Protein AF-A0A821LF78-F1 (afdb_monomer_lite)

Foldseek 3Di:
DDDDDPPDDPVPPDDVCPVPPDPVVVVVVVVVVVVVVVVVVVCVVVPVPPQDDDPPPPPPDDDPPDPVVVVVVVVSVVVNVVSVVVVVVVLVPDDQPDPPPVSVVVSVVVSVVVPD

pLDDT: mean 71.57, std 14.84, range [43.16, 89.56]

Sequence (116 aa):
MVPTPVFFSLDGLISPSIEETSQRDELHLSLNRFLLHIKSTLRQIQGEFNLIISNKNFLINGDETDEEYIENLEYLFYNWERILHEEMNNELNKRVIDSSPLAELEFWHERSIRIT

Radius of gyration: 28.21 Å; chains: 1; bounding box: 63×50×82 Å

Structure (mmCIF, N/CA/C/O backbone):
data_AF-A0A821LF78-F1
#
_entry.id   AF-A0A821LF78-F1
#
loop_
_atom_site.group_PDB
_atom_site.id
_atom_site.type_symbol
_atom_site.label_atom_id
_atom_site.label_alt_id
_atom_site.label_comp_id
_atom_site.label_asym_id
_atom_site.label_entity_id
_atom_site.label_seq_id
_atom_site.pdbx_PDB_ins_code
_atom_site.Cartn_x
_atom_site.Cartn_y
_atom_site.Cartn_z
_atom_site.occupancy
_atom_site.B_iso_or_equiv
_atom_site.auth_seq_id
_atom_site.auth_comp_id
_atom_site.auth_asym_id
_atom_site.auth_atom_id
_atom_site.pdbx_PDB_model_num
ATOM 1 N N . MET A 1 1 ? 41.153 -40.238 -49.518 1.00 43.75 1 MET A N 1
ATOM 2 C CA . MET A 1 1 ? 40.767 -38.822 -49.349 1.00 43.75 1 MET A CA 1
ATOM 3 C C . MET A 1 1 ? 40.072 -38.706 -48.005 1.00 43.75 1 MET A C 1
ATOM 5 O O . MET A 1 1 ? 39.049 -39.348 -47.822 1.00 43.75 1 MET A O 1
ATOM 9 N N . VAL A 1 2 ? 40.686 -38.014 -47.048 1.00 43.84 2 VAL A N 1
ATOM 10 C CA . VAL A 1 2 ? 40.142 -37.796 -45.695 1.00 43.84 2 VAL A CA 1
ATOM 11 C C . VAL A 1 2 ? 39.503 -36.403 -45.689 1.00 43.84 2 VAL A C 1
ATOM 13 O O . VAL A 1 2 ? 40.131 -35.495 -46.236 1.00 43.84 2 V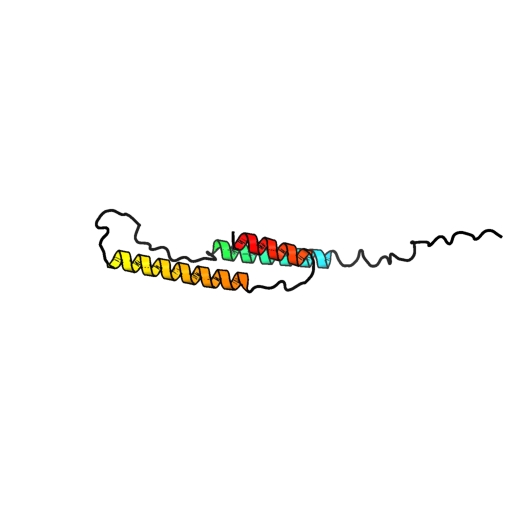AL A O 1
ATOM 16 N N . PRO A 1 3 ? 38.290 -36.197 -45.144 1.00 43.16 3 PRO A N 1
ATOM 17 C CA . PRO A 1 3 ? 37.707 -34.866 -45.093 1.00 43.16 3 PRO A CA 1
ATOM 18 C C . PRO A 1 3 ? 38.420 -34.047 -44.012 1.00 43.16 3 PRO A C 1
ATOM 20 O O . PRO A 1 3 ? 38.555 -34.479 -42.868 1.00 43.16 3 PRO A O 1
ATOM 23 N N . THR A 1 4 ? 38.907 -32.871 -44.391 1.00 44.19 4 THR A N 1
ATOM 24 C CA . THR A 1 4 ? 39.444 -31.859 -43.480 1.00 44.19 4 THR A CA 1
ATOM 25 C C . THR A 1 4 ? 38.326 -31.343 -42.568 1.00 44.19 4 THR A C 1
ATOM 27 O O . THR A 1 4 ? 37.224 -31.085 -43.058 1.00 44.19 4 THR A O 1
ATOM 30 N N . PRO A 1 5 ? 38.566 -31.161 -41.258 1.00 47.44 5 PRO A N 1
ATOM 31 C CA . PRO A 1 5 ? 37.566 -30.580 -40.379 1.00 47.44 5 PRO A CA 1
ATOM 32 C C . PRO A 1 5 ? 37.434 -29.086 -40.691 1.00 47.44 5 PRO A C 1
ATOM 34 O O . PRO A 1 5 ? 38.422 -28.352 -40.734 1.00 47.44 5 PRO A O 1
ATOM 37 N N . VAL A 1 6 ? 36.201 -28.640 -40.920 1.00 55.38 6 VAL A N 1
ATOM 38 C CA . VAL A 1 6 ? 35.866 -27.219 -41.027 1.00 55.38 6 VAL A CA 1
ATOM 39 C C . VAL A 1 6 ? 35.946 -26.632 -39.620 1.00 55.38 6 VAL A C 1
ATOM 41 O O . VAL A 1 6 ? 35.056 -26.845 -38.800 1.00 55.38 6 VAL A O 1
ATOM 44 N N . PHE A 1 7 ? 37.034 -25.926 -39.319 1.00 47.47 7 PHE A N 1
ATOM 45 C CA . PHE A 1 7 ? 37.101 -25.077 -38.135 1.00 47.47 7 PHE A CA 1
ATOM 46 C C . PHE A 1 7 ? 36.235 -23.842 -38.391 1.00 47.47 7 PHE A C 1
ATOM 48 O O . PHE A 1 7 ? 36.597 -22.970 -39.179 1.00 47.47 7 PHE A O 1
ATOM 55 N N . PHE A 1 8 ? 35.074 -23.775 -37.741 1.00 47.28 8 PHE A N 1
ATOM 56 C CA . PHE A 1 8 ? 34.323 -22.531 -37.618 1.00 47.28 8 PHE A CA 1
ATOM 57 C C . PHE A 1 8 ? 35.136 -21.579 -36.731 1.00 47.28 8 PHE A C 1
ATOM 59 O O . PHE A 1 8 ? 35.213 -21.769 -35.520 1.00 47.28 8 PHE A O 1
ATOM 66 N N . SER A 1 9 ? 35.784 -20.586 -37.342 1.00 46.12 9 SER A N 1
ATOM 67 C CA . SER A 1 9 ? 36.376 -19.462 -36.613 1.00 46.12 9 SER A CA 1
ATOM 68 C C . SER A 1 9 ? 35.233 -18.630 -36.024 1.00 46.12 9 SER A C 1
ATOM 70 O O . SER A 1 9 ? 34.371 -18.135 -36.753 1.00 46.12 9 SER A O 1
ATOM 72 N N . LEU A 1 10 ? 35.198 -18.534 -34.691 1.00 48.78 10 LEU A N 1
ATOM 73 C CA . LEU A 1 10 ? 34.236 -17.719 -33.938 1.00 48.78 10 LEU A CA 1
ATOM 74 C C . LEU A 1 10 ? 34.605 -16.224 -33.934 1.00 48.78 10 LEU A C 1
ATOM 76 O O . LEU A 1 10 ? 33.890 -15.417 -33.344 1.00 48.78 10 LEU A O 1
ATOM 80 N N . ASP A 1 11 ? 35.683 -15.841 -34.618 1.00 48.09 11 ASP A N 1
ATOM 81 C CA . ASP A 1 11 ? 36.288 -14.508 -34.523 1.00 48.09 11 ASP A CA 1
ATOM 82 C C . ASP A 1 11 ? 35.503 -13.421 -35.288 1.00 48.09 11 ASP A C 1
ATOM 84 O O . ASP A 1 11 ? 35.905 -12.262 -35.320 1.00 48.09 11 ASP A O 1
ATOM 88 N N . GLY A 1 12 ? 34.367 -13.779 -35.899 1.00 46.47 12 GLY A N 1
ATOM 89 C CA . GLY A 1 12 ? 33.509 -12.877 -36.676 1.00 46.47 12 GLY A CA 1
ATOM 90 C C . GLY A 1 12 ? 32.162 -12.509 -36.042 1.00 46.47 12 GLY A C 1
ATOM 91 O O . GLY A 1 12 ? 31.392 -11.797 -36.682 1.00 46.47 12 GLY A O 1
ATOM 92 N N . LEU A 1 13 ? 31.834 -12.988 -34.832 1.00 43.78 13 LEU A N 1
ATOM 93 C CA . LEU A 1 13 ? 30.508 -12.773 -34.217 1.00 43.78 13 LEU A CA 1
ATOM 94 C C . LEU A 1 13 ? 30.464 -11.739 -33.086 1.00 43.78 13 LEU A C 1
ATOM 96 O O . LEU A 1 13 ? 29.388 -11.477 -32.554 1.00 43.78 13 LEU A O 1
ATOM 100 N N . ILE A 1 14 ? 31.584 -11.099 -32.753 1.00 47.81 14 ILE A N 1
ATOM 101 C CA . ILE A 1 14 ? 31.598 -9.998 -31.786 1.00 47.81 14 ILE A CA 1
ATOM 102 C C . ILE A 1 14 ? 32.003 -8.729 -32.528 1.00 47.81 14 ILE A C 1
ATOM 104 O O . ILE A 1 14 ? 33.175 -8.388 -32.660 1.00 47.81 14 ILE A O 1
ATOM 108 N N . SER A 1 15 ? 30.992 -8.040 -33.059 1.00 44.72 15 SER A N 1
ATOM 109 C CA . SER A 1 15 ? 31.120 -6.626 -33.403 1.00 44.72 15 SER A CA 1
ATOM 110 C C . SER A 1 15 ? 31.544 -5.865 -32.137 1.00 44.72 15 SER A C 1
ATOM 112 O O . SER A 1 15 ? 30.915 -6.067 -31.096 1.00 44.72 15 SER A O 1
ATOM 114 N N . PRO A 1 16 ? 32.540 -4.963 -32.189 1.00 43.78 16 PRO A N 1
ATOM 115 C CA . PRO A 1 16 ? 32.989 -4.186 -31.029 1.00 43.78 16 PRO A CA 1
ATOM 116 C C . PRO A 1 16 ? 31.976 -3.104 -30.594 1.00 43.78 16 PRO A C 1
ATOM 118 O O . PRO A 1 16 ? 32.337 -2.149 -29.922 1.00 43.78 16 PRO A O 1
ATOM 121 N N . SER A 1 17 ? 30.702 -3.224 -30.977 1.00 45.16 17 SER A N 1
ATOM 122 C CA . SER A 1 17 ? 29.658 -2.225 -30.725 1.00 45.16 17 SER A CA 1
ATOM 123 C C . SER A 1 17 ? 28.847 -2.457 -29.441 1.00 45.16 17 SER A C 1
ATOM 125 O O . SER A 1 17 ? 27.950 -1.672 -29.153 1.00 45.16 17 SER A O 1
ATOM 127 N N . ILE A 1 18 ? 29.148 -3.500 -28.654 1.00 51.41 18 ILE A N 1
ATOM 128 C CA . ILE A 1 18 ? 28.380 -3.840 -27.438 1.00 51.41 18 ILE A CA 1
ATOM 129 C C . ILE A 1 18 ? 28.882 -3.083 -26.190 1.00 51.41 18 ILE A C 1
ATOM 131 O O . ILE A 1 18 ? 28.108 -2.852 -25.267 1.00 51.41 18 ILE A O 1
ATOM 135 N N . GLU A 1 19 ? 30.136 -2.623 -26.147 1.00 48.12 19 GLU A N 1
ATOM 136 C CA . GLU A 1 19 ? 30.662 -1.908 -24.964 1.00 48.12 19 GLU A CA 1
ATOM 137 C C . GLU A 1 19 ? 30.206 -0.437 -24.878 1.00 48.12 19 GLU A C 1
ATOM 139 O O . GLU A 1 19 ? 30.295 0.185 -23.821 1.00 48.12 19 GLU A O 1
ATOM 144 N N . GLU A 1 20 ? 29.656 0.108 -25.966 1.00 49.34 20 GLU A N 1
ATOM 145 C CA . GLU A 1 20 ? 29.182 1.493 -26.074 1.00 49.34 20 GLU A CA 1
ATOM 146 C C . GLU A 1 20 ? 27.650 1.627 -26.093 1.00 49.34 20 GLU A C 1
ATOM 148 O O . GLU A 1 20 ? 27.128 2.712 -26.366 1.00 49.34 20 GLU A O 1
ATOM 153 N N . THR A 1 21 ? 26.894 0.591 -25.698 1.00 54.59 21 THR A N 1
ATOM 154 C CA . THR A 1 21 ? 25.575 0.807 -25.062 1.00 54.59 21 THR A CA 1
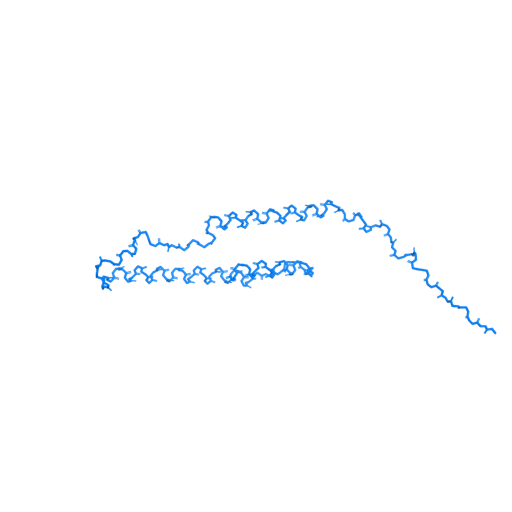ATOM 155 C C . THR A 1 21 ? 25.803 1.383 -23.666 1.00 54.59 21 THR A C 1
ATOM 157 O O . THR A 1 21 ? 25.755 0.732 -22.630 1.00 54.59 21 THR A O 1
ATOM 160 N N . SER A 1 22 ? 26.212 2.640 -23.785 1.00 66.00 22 SER A N 1
ATOM 161 C CA . SER A 1 22 ? 26.558 3.730 -22.913 1.00 66.00 22 SER A CA 1
ATOM 162 C C . SER A 1 22 ? 26.462 3.478 -21.415 1.00 66.00 22 SER A C 1
ATOM 164 O O . SER A 1 22 ? 25.381 3.401 -20.844 1.00 66.00 22 SER A O 1
ATOM 166 N N . GLN A 1 23 ? 27.599 3.608 -20.734 1.00 73.94 23 GLN A N 1
ATOM 167 C CA . GLN A 1 23 ? 27.656 3.964 -19.309 1.00 73.94 23 GLN A CA 1
ATOM 168 C C . GLN A 1 23 ? 26.711 5.132 -18.963 1.00 73.94 23 GLN A C 1
ATOM 170 O O . GLN A 1 23 ? 26.228 5.242 -17.840 1.00 73.94 23 GLN A O 1
ATOM 175 N N . ARG A 1 24 ? 26.407 6.001 -19.940 1.00 82.75 24 ARG A N 1
ATOM 176 C CA . ARG A 1 24 ? 25.372 7.033 -19.845 1.00 82.75 24 ARG A CA 1
ATOM 177 C C . ARG A 1 24 ? 23.970 6.458 -19.624 1.00 82.75 24 ARG A C 1
ATOM 179 O O . ARG A 1 24 ? 23.234 7.017 -18.819 1.00 82.75 24 ARG A O 1
ATOM 186 N N . ASP A 1 25 ? 23.591 5.398 -20.327 1.00 80.56 25 ASP A N 1
ATOM 187 C CA . ASP A 1 25 ? 22.272 4.771 -20.224 1.00 80.56 25 ASP A CA 1
ATOM 188 C C . ASP A 1 25 ? 22.142 4.041 -18.888 1.00 80.56 25 ASP A C 1
ATOM 190 O O . ASP A 1 25 ? 21.130 4.189 -18.206 1.00 80.56 25 ASP A O 1
ATOM 194 N N . GLU A 1 26 ? 23.200 3.357 -18.448 1.00 78.12 26 GLU A N 1
ATOM 195 C CA . GLU A 1 26 ? 23.262 2.740 -17.120 1.00 78.12 26 GLU A CA 1
ATOM 196 C C . GLU A 1 26 ? 23.193 3.788 -15.997 1.00 78.12 26 GLU A C 1
ATOM 198 O O . GLU A 1 26 ? 22.407 3.651 -15.054 1.00 78.12 26 GLU A O 1
ATOM 203 N N . LEU A 1 27 ? 23.944 4.887 -16.129 1.00 84.62 27 LEU A N 1
ATOM 204 C CA . LEU A 1 27 ? 23.884 6.022 -15.209 1.00 84.62 27 LEU A CA 1
ATOM 205 C C . LEU A 1 27 ? 22.487 6.654 -15.194 1.00 84.62 27 LEU A C 1
ATOM 207 O O . LEU A 1 27 ? 21.963 6.968 -14.126 1.00 84.62 27 LEU A O 1
ATOM 211 N N . HIS A 1 28 ? 21.859 6.816 -16.358 1.00 83.06 28 HIS A N 1
ATOM 212 C CA . HIS A 1 28 ? 20.506 7.350 -16.470 1.00 83.06 28 HIS A CA 1
ATOM 213 C C . HIS A 1 28 ? 19.482 6.424 -15.799 1.00 83.06 28 HIS A C 1
ATOM 215 O O . HIS A 1 28 ? 18.611 6.891 -15.064 1.00 83.06 28 HIS A O 1
ATOM 221 N N . LEU A 1 29 ? 19.609 5.107 -15.978 1.00 84.38 29 LEU A N 1
ATOM 222 C CA . LEU A 1 29 ? 18.759 4.117 -15.314 1.00 84.38 29 LEU A CA 1
ATOM 223 C C . LEU A 1 29 ? 18.957 4.133 -13.791 1.00 84.38 29 LEU A C 1
ATOM 225 O O . LEU A 1 29 ? 17.989 4.034 -13.039 1.00 84.38 29 LEU A O 1
ATOM 229 N N . SER A 1 30 ? 20.204 4.274 -13.338 1.00 83.38 30 SER A N 1
ATOM 230 C CA . SER A 1 30 ? 20.568 4.369 -11.921 1.00 83.38 30 SER A CA 1
ATOM 231 C C . SER A 1 30 ? 19.987 5.625 -11.266 1.00 83.38 30 SER A C 1
ATOM 233 O O . SER A 1 30 ? 19.345 5.543 -10.220 1.00 83.38 30 SER A O 1
ATOM 235 N N . LEU A 1 31 ? 20.110 6.785 -11.919 1.00 89.44 31 LEU A N 1
ATOM 236 C CA . LEU A 1 31 ? 19.531 8.039 -11.433 1.00 89.44 31 LEU A CA 1
ATOM 237 C C . LEU A 1 31 ? 18.000 7.993 -11.394 1.00 89.44 31 LEU A C 1
ATOM 239 O O . LEU A 1 31 ? 17.402 8.471 -10.431 1.00 89.44 31 LEU A O 1
ATOM 243 N N . ASN A 1 32 ? 17.360 7.385 -12.398 1.00 82.06 32 ASN A N 1
ATOM 244 C CA . ASN A 1 32 ? 15.910 7.200 -12.390 1.00 82.06 32 ASN A CA 1
ATOM 245 C C . ASN A 1 32 ? 15.457 6.297 -11.237 1.00 82.06 32 ASN A C 1
ATOM 247 O O . ASN A 1 32 ? 14.515 6.656 -10.530 1.00 82.06 32 ASN A O 1
ATOM 251 N N . ARG A 1 33 ? 16.159 5.184 -10.983 1.00 81.44 33 ARG A N 1
ATOM 252 C CA . ARG A 1 33 ? 15.900 4.319 -9.819 1.00 81.44 33 ARG A CA 1
ATOM 253 C C . ARG A 1 33 ? 16.094 5.061 -8.500 1.00 81.44 33 ARG A C 1
ATOM 255 O O . ARG A 1 33 ? 15.221 5.024 -7.639 1.00 81.44 33 ARG A O 1
ATOM 262 N N . PHE A 1 34 ? 17.174 5.825 -8.367 1.00 86.56 34 PHE A N 1
ATOM 263 C CA . PHE A 1 34 ? 17.422 6.639 -7.178 1.00 86.56 34 PHE A CA 1
ATOM 264 C C . PHE A 1 34 ? 16.304 7.664 -6.926 1.00 86.56 34 PHE A C 1
ATOM 266 O O . PHE A 1 34 ? 15.852 7.843 -5.795 1.00 86.56 34 PHE A O 1
ATOM 273 N N . LEU A 1 35 ? 15.800 8.301 -7.982 1.00 86.38 35 LEU A N 1
ATOM 274 C CA . LEU A 1 35 ? 14.704 9.261 -7.889 1.00 86.38 35 LEU A CA 1
ATOM 275 C C . LEU A 1 35 ? 13.378 8.583 -7.503 1.00 86.38 35 LEU A C 1
ATOM 277 O O . LEU A 1 35 ? 12.624 9.134 -6.696 1.00 86.38 35 LEU A O 1
ATOM 281 N N . LEU A 1 36 ? 13.102 7.387 -8.033 1.00 80.31 36 LEU A N 1
ATOM 282 C CA . LEU A 1 36 ? 11.959 6.565 -7.617 1.00 80.31 36 LEU A CA 1
ATOM 283 C C . LEU A 1 36 ? 12.057 6.179 -6.138 1.00 80.31 36 LEU A C 1
ATOM 285 O O . LEU A 1 36 ? 11.072 6.323 -5.413 1.00 80.31 36 LEU A O 1
ATOM 289 N N . HIS A 1 37 ? 13.246 5.795 -5.671 1.00 80.06 37 HIS A N 1
ATOM 290 C CA . HIS A 1 37 ? 13.488 5.496 -4.262 1.00 80.06 37 HIS A CA 1
ATOM 291 C C . HIS A 1 37 ? 13.227 6.715 -3.377 1.00 80.06 37 HIS A C 1
ATOM 293 O O . HIS A 1 37 ? 12.457 6.604 -2.432 1.00 80.06 37 HIS A O 1
ATOM 299 N N . ILE A 1 38 ? 13.761 7.897 -3.714 1.00 83.44 38 ILE A N 1
ATOM 300 C CA . ILE A 1 38 ? 13.495 9.129 -2.950 1.00 83.44 38 ILE A CA 1
ATOM 301 C C . ILE A 1 38 ? 11.995 9.427 -2.887 1.00 83.44 38 ILE A C 1
ATOM 303 O O . ILE A 1 38 ? 11.485 9.762 -1.821 1.00 83.44 38 ILE A O 1
ATOM 307 N N . LYS A 1 39 ? 11.272 9.303 -4.007 1.00 79.50 39 LYS A N 1
ATOM 308 C CA . LYS A 1 39 ? 9.817 9.519 -4.036 1.00 79.50 39 LYS A CA 1
ATOM 309 C C . LYS A 1 39 ? 9.077 8.522 -3.149 1.00 79.50 39 LYS A C 1
ATOM 311 O O . LYS A 1 39 ? 8.169 8.928 -2.428 1.00 79.50 39 LYS A O 1
ATOM 316 N N . SER A 1 40 ? 9.467 7.249 -3.184 1.00 72.31 40 SER A N 1
ATOM 317 C CA . SER A 1 40 ? 8.889 6.217 -2.321 1.00 72.31 40 SER A CA 1
ATOM 318 C C . SER A 1 40 ? 9.187 6.503 -0.850 1.00 72.31 40 SER A C 1
ATOM 320 O O . SER A 1 40 ? 8.269 6.518 -0.041 1.00 72.31 40 SER A O 1
ATOM 322 N N . THR A 1 41 ? 10.435 6.824 -0.500 1.00 76.44 41 THR A N 1
ATOM 323 C CA . THR A 1 41 ? 10.823 7.200 0.866 1.00 76.44 41 THR A CA 1
ATOM 324 C C . THR A 1 41 ? 10.073 8.441 1.342 1.00 76.44 41 THR A C 1
ATOM 326 O O . THR A 1 41 ? 9.630 8.486 2.483 1.00 76.44 41 THR A O 1
ATOM 329 N N . LEU A 1 42 ? 9.873 9.440 0.481 1.00 76.94 42 LEU A N 1
ATOM 330 C CA . LEU A 1 42 ? 9.105 10.634 0.822 1.00 76.94 42 LEU A CA 1
ATOM 331 C C . LEU A 1 42 ? 7.638 10.292 1.116 1.00 76.94 42 LEU A C 1
ATOM 333 O O . LEU A 1 42 ? 7.114 10.756 2.123 1.00 76.94 42 LEU A O 1
ATOM 337 N N . ARG A 1 43 ? 7.001 9.443 0.296 1.00 69.00 43 ARG A N 1
ATOM 338 C CA . ARG A 1 43 ? 5.635 8.950 0.552 1.00 69.00 43 ARG A CA 1
ATOM 339 C C . ARG A 1 43 ? 5.556 8.146 1.847 1.00 69.00 43 ARG A C 1
ATOM 341 O O . ARG A 1 43 ? 4.652 8.376 2.639 1.00 69.00 43 ARG A O 1
ATOM 348 N N . GLN A 1 44 ? 6.534 7.281 2.106 1.00 65.00 44 GLN A N 1
ATOM 349 C CA . GLN A 1 44 ? 6.630 6.514 3.350 1.00 65.00 44 GLN A CA 1
ATOM 350 C C . GLN A 1 44 ? 6.762 7.428 4.577 1.00 65.00 44 GLN A C 1
ATOM 352 O O . GLN A 1 44 ? 6.018 7.264 5.539 1.00 65.00 44 GLN A O 1
ATOM 357 N N . ILE A 1 45 ? 7.652 8.429 4.532 1.00 67.56 45 ILE A N 1
ATOM 358 C CA . ILE A 1 45 ? 7.839 9.416 5.612 1.00 67.56 45 ILE A CA 1
ATOM 359 C C . ILE A 1 45 ? 6.573 10.257 5.823 1.00 67.56 45 ILE A C 1
ATOM 361 O O . ILE A 1 45 ? 6.242 10.598 6.955 1.00 67.56 45 ILE A O 1
ATOM 365 N N . GLN A 1 46 ? 5.859 10.590 4.746 1.00 72.31 46 GLN A N 1
ATOM 366 C CA . GLN A 1 46 ? 4.597 11.332 4.795 1.00 72.31 46 GLN A CA 1
ATOM 367 C C . GLN A 1 46 ? 3.405 10.487 5.274 1.00 72.31 46 GLN A C 1
ATOM 369 O O . GLN A 1 46 ? 2.299 11.016 5.363 1.00 72.31 46 GLN A O 1
ATOM 374 N N . GLY A 1 47 ? 3.621 9.208 5.594 1.00 60.59 47 GLY A N 1
ATOM 375 C CA . GLY A 1 47 ? 2.559 8.283 5.957 1.00 60.59 47 GLY A CA 1
ATOM 376 C C . GLY A 1 47 ? 1.754 7.895 4.723 1.00 60.59 47 GLY A C 1
ATOM 377 O O . GLY A 1 47 ? 0.646 8.382 4.520 1.00 60.59 47 GLY A O 1
ATOM 378 N N . GLU A 1 48 ? 2.308 7.006 3.891 1.00 62.44 48 GLU A N 1
ATOM 379 C CA . GLU A 1 48 ? 1.616 6.462 2.706 1.00 62.44 48 GLU A CA 1
ATOM 380 C C . GLU A 1 48 ? 0.268 5.818 3.102 1.00 62.44 48 GLU A C 1
ATOM 382 O O . GLU A 1 48 ? -0.689 5.852 2.335 1.00 62.44 48 GLU A O 1
ATOM 387 N N . PHE A 1 49 ? 0.153 5.387 4.365 1.00 61.56 49 PHE A N 1
ATOM 388 C CA . PHE A 1 49 ? -1.084 4.975 5.018 1.00 61.56 49 PHE A CA 1
ATOM 389 C C . PHE A 1 49 ? -1.439 5.952 6.144 1.00 61.56 49 PHE A C 1
ATOM 391 O O . PHE A 1 49 ? -1.087 5.745 7.306 1.00 61.56 49 PHE A O 1
ATOM 398 N N . ASN A 1 50 ? -2.147 7.032 5.814 1.00 64.75 50 ASN A N 1
ATOM 399 C CA . ASN A 1 50 ? -2.724 7.927 6.820 1.00 64.75 50 ASN A CA 1
ATOM 400 C C . ASN A 1 50 ? -3.949 7.266 7.465 1.00 64.75 50 ASN A C 1
ATOM 402 O O . ASN A 1 50 ? -5.095 7.635 7.207 1.00 64.75 50 ASN A O 1
ATOM 406 N N . LEU A 1 51 ? -3.701 6.257 8.300 1.00 68.25 51 LEU A N 1
ATOM 407 C CA . LEU A 1 51 ? -4.716 5.719 9.191 1.00 68.25 51 LEU A CA 1
ATOM 408 C C . LEU A 1 51 ? -5.033 6.800 10.219 1.00 68.25 51 LEU A C 1
ATOM 410 O O . LEU A 1 51 ? -4.169 7.235 10.979 1.00 68.25 51 LEU A O 1
ATOM 414 N N . ILE A 1 52 ? -6.279 7.267 10.216 1.00 70.06 52 ILE A N 1
ATOM 415 C CA . ILE A 1 52 ? -6.750 8.212 11.225 1.00 70.06 52 ILE A CA 1
ATOM 416 C C . ILE A 1 52 ? -6.675 7.483 12.566 1.00 70.06 52 ILE A C 1
ATOM 418 O O . ILE A 1 52 ? -7.350 6.476 12.751 1.00 70.06 52 ILE A O 1
ATOM 422 N N . ILE A 1 53 ? -5.848 7.967 13.487 1.00 65.94 53 ILE A N 1
ATOM 423 C CA . ILE A 1 53 ? -5.805 7.481 14.866 1.00 65.94 53 ILE A CA 1
ATOM 424 C C . ILE A 1 53 ? -6.569 8.502 15.703 1.00 65.94 53 ILE A C 1
AT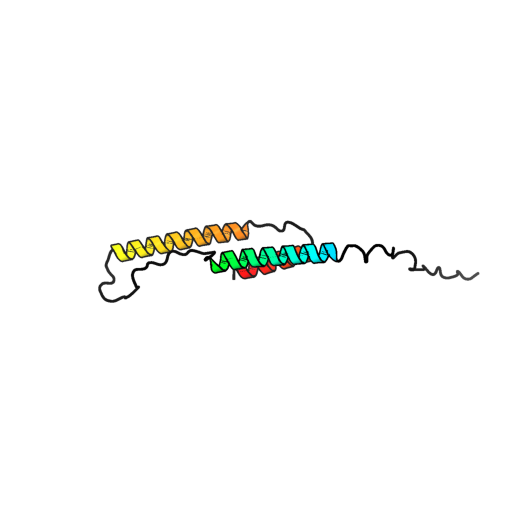OM 426 O O . ILE A 1 53 ? -6.306 9.703 15.615 1.00 65.94 53 ILE A O 1
ATOM 430 N N . SER A 1 54 ? -7.544 8.048 16.492 1.00 60.44 54 SER A N 1
ATOM 431 C CA . SER A 1 54 ? -8.252 8.951 17.401 1.00 60.44 54 SER A CA 1
ATOM 432 C C . SER A 1 54 ? -7.276 9.541 18.417 1.00 60.44 54 SER A C 1
ATOM 434 O O . SER A 1 54 ? -6.572 8.813 19.110 1.00 60.44 54 SER A O 1
ATOM 436 N N . ASN A 1 55 ? -7.255 10.873 18.520 1.00 59.66 55 ASN A N 1
ATOM 437 C CA . ASN A 1 55 ? -6.461 11.611 19.510 1.00 59.66 55 ASN A CA 1
ATOM 438 C C . ASN A 1 55 ? -7.030 11.506 20.934 1.00 59.66 55 ASN A C 1
ATOM 440 O O . ASN A 1 55 ? -6.395 11.972 21.882 1.00 59.66 55 ASN A O 1
ATOM 444 N N . LYS A 1 56 ? -8.229 10.928 21.109 1.00 57.38 56 LYS A N 1
ATOM 445 C CA . LYS A 1 56 ? -8.708 10.562 22.442 1.00 57.38 56 LYS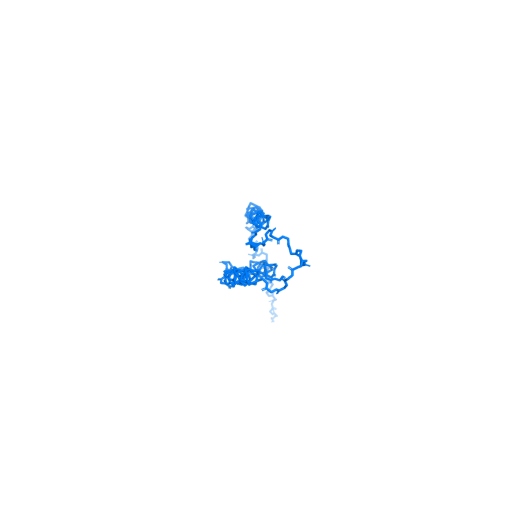 A CA 1
ATOM 446 C C . LYS A 1 56 ? -7.818 9.406 22.891 1.00 57.38 56 LYS A C 1
ATOM 448 O O . LYS A 1 56 ? -7.955 8.298 22.382 1.00 57.38 56 LYS A O 1
ATOM 453 N N . ASN A 1 57 ? -6.868 9.692 23.786 1.00 52.09 57 ASN A N 1
ATOM 454 C CA . ASN A 1 57 ? -6.080 8.673 24.468 1.00 52.09 57 ASN A CA 1
ATOM 455 C C . ASN A 1 57 ? -7.008 7.497 24.802 1.00 52.09 57 ASN A C 1
ATOM 457 O O . ASN A 1 57 ? -8.013 7.711 25.479 1.00 52.09 57 ASN A O 1
ATOM 461 N N . PHE A 1 58 ? -6.670 6.288 24.348 1.00 54.97 58 PHE A N 1
ATOM 462 C CA . PHE A 1 58 ? -7.285 5.020 24.761 1.00 54.97 58 PHE A CA 1
ATOM 463 C C . PHE A 1 58 ? -6.998 4.747 26.255 1.00 54.97 58 PHE A C 1
ATOM 465 O O . PHE A 1 58 ? -6.532 3.682 26.649 1.00 54.97 58 PHE A O 1
ATOM 472 N N . LEU A 1 59 ? -7.192 5.743 27.120 1.00 51.00 59 LEU A N 1
ATOM 473 C CA . LEU A 1 59 ? -7.204 5.586 28.559 1.00 51.00 59 LEU A CA 1
ATOM 474 C C . LEU A 1 59 ? -8.549 4.951 28.880 1.00 51.00 59 LEU A C 1
ATOM 476 O O . LEU A 1 59 ? -9.522 5.639 29.169 1.00 51.00 59 LEU A O 1
ATOM 480 N N . ILE A 1 60 ? -8.569 3.625 28.766 1.00 56.50 60 ILE A N 1
ATOM 481 C CA . ILE A 1 60 ? -9.625 2.731 29.230 1.00 56.50 60 ILE A CA 1
ATOM 482 C C . ILE A 1 60 ? -9.696 2.900 30.751 1.00 56.50 60 ILE A C 1
ATOM 484 O O . ILE A 1 60 ? -9.088 2.156 31.508 1.00 56.50 60 ILE A O 1
ATOM 488 N N . ASN A 1 61 ? -10.330 3.974 31.201 1.00 54.00 61 ASN A N 1
ATOM 489 C CA . ASN A 1 61 ? -10.537 4.295 32.602 1.00 54.00 61 ASN A CA 1
ATOM 490 C C . ASN A 1 61 ? -11.919 4.934 32.714 1.00 54.00 61 ASN A C 1
ATOM 492 O O . ASN A 1 61 ? -12.042 6.152 32.809 1.00 54.00 61 ASN A O 1
ATOM 496 N N . GLY A 1 62 ? -12.946 4.088 32.703 1.00 56.16 62 GLY A N 1
ATOM 497 C CA . GLY A 1 62 ? -14.307 4.477 33.049 1.00 56.16 62 GLY A CA 1
ATOM 498 C C . GLY A 1 62 ? -15.288 4.304 31.901 1.00 56.16 62 GLY A C 1
ATOM 499 O O . GLY A 1 62 ? -15.400 5.176 31.054 1.00 56.16 62 GLY A O 1
ATOM 500 N N . ASP A 1 63 ? -16.016 3.195 31.984 1.00 58.72 63 ASP A N 1
ATOM 501 C CA . ASP A 1 63 ? -17.240 2.851 31.259 1.00 58.72 63 ASP A CA 1
ATOM 502 C C . ASP A 1 63 ? -17.085 2.361 29.807 1.00 58.72 63 ASP A C 1
ATOM 504 O O . ASP A 1 63 ? -17.160 3.098 28.831 1.00 58.72 63 ASP A O 1
ATOM 508 N N . GLU A 1 64 ? -16.916 1.043 29.676 1.00 57.91 64 GLU A N 1
ATOM 509 C CA . GLU A 1 64 ? -16.855 0.283 28.418 1.00 57.91 64 GLU A CA 1
ATOM 510 C C . GLU A 1 64 ? -18.197 0.267 27.643 1.00 57.91 64 GLU A C 1
ATOM 512 O O . GLU A 1 64 ? -18.345 -0.489 26.685 1.00 57.91 64 GLU A O 1
ATOM 517 N N . THR A 1 65 ? -19.181 1.079 28.051 1.00 63.66 65 THR A N 1
ATOM 518 C CA . THR A 1 65 ? -20.539 1.114 27.484 1.00 63.66 65 THR A CA 1
ATOM 519 C C . THR A 1 65 ? -20.930 2.442 26.836 1.00 63.66 65 THR A C 1
ATOM 521 O O . THR A 1 65 ? -22.073 2.589 26.405 1.00 63.66 65 THR A O 1
ATOM 524 N N . ASP A 1 66 ? -19.999 3.393 26.715 1.00 71.12 66 ASP A N 1
ATOM 525 C CA . ASP A 1 66 ? -20.278 4.679 26.073 1.00 71.12 66 ASP A CA 1
ATOM 526 C C . ASP A 1 66 ? -20.508 4.471 24.561 1.00 71.12 66 ASP A C 1
ATOM 528 O O . ASP A 1 66 ? -19.587 4.167 23.798 1.00 71.12 66 ASP A O 1
ATOM 532 N N . GLU A 1 67 ? -21.761 4.592 24.122 1.00 77.31 67 GLU A N 1
ATOM 533 C CA . GLU A 1 67 ? -22.202 4.303 22.748 1.00 77.31 67 GLU A CA 1
ATOM 534 C C . GLU A 1 67 ? -21.436 5.159 21.719 1.00 77.31 67 GLU A C 1
ATOM 536 O O . GLU A 1 67 ? -20.980 4.652 20.696 1.00 77.31 67 GLU A O 1
ATOM 541 N N . GLU A 1 68 ? -21.137 6.419 22.062 1.00 77.81 68 GLU A N 1
ATOM 542 C CA . GLU A 1 68 ? -20.304 7.325 21.254 1.00 77.81 68 GLU A CA 1
ATOM 543 C C . GLU A 1 68 ? -18.874 6.785 21.055 1.00 77.81 68 GLU A C 1
ATOM 545 O O . GLU A 1 68 ? -18.239 7.004 20.019 1.00 77.81 68 GLU A O 1
ATOM 550 N N . TYR A 1 69 ? -18.317 6.092 22.050 1.00 77.12 69 TYR A N 1
ATOM 551 C CA . TYR A 1 69 ? -16.977 5.517 21.951 1.00 77.12 69 TYR A CA 1
ATOM 552 C C . TYR A 1 69 ? -16.958 4.317 20.998 1.00 77.12 69 TYR A C 1
ATOM 554 O O . TYR A 1 69 ? -16.050 4.214 20.169 1.00 77.12 69 TYR A O 1
ATOM 562 N N . ILE A 1 70 ? -17.977 3.457 21.071 1.00 81.94 70 ILE A N 1
ATOM 563 C CA . ILE A 1 70 ? -18.133 2.311 20.167 1.00 81.94 70 ILE A CA 1
ATOM 564 C C . ILE A 1 70 ? -18.338 2.797 18.727 1.00 81.94 70 ILE A C 1
ATOM 566 O O . ILE A 1 70 ? -17.602 2.363 17.841 1.00 81.94 70 ILE A O 1
ATOM 570 N N . GLU A 1 71 ? -19.229 3.764 18.497 1.00 83.88 71 GLU A N 1
ATOM 571 C CA . GLU A 1 71 ? -19.465 4.344 17.165 1.00 83.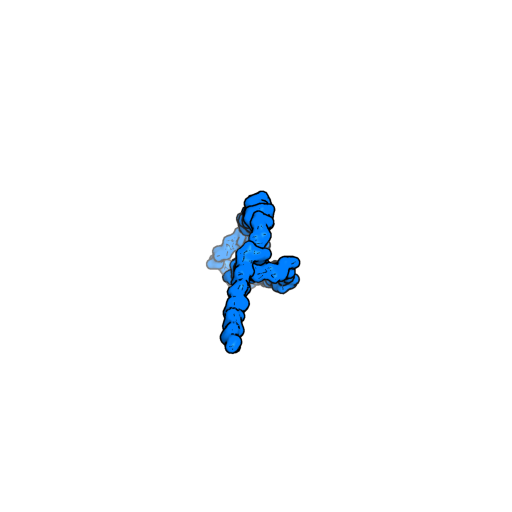88 71 GLU A CA 1
ATOM 572 C C . GLU A 1 71 ? -18.190 4.952 16.561 1.00 83.88 71 GLU A C 1
ATOM 574 O O . GLU A 1 71 ? -17.893 4.776 15.375 1.00 83.88 71 GLU A O 1
ATOM 579 N N . ASN A 1 72 ? -17.384 5.637 17.379 1.00 82.75 72 ASN A N 1
ATOM 580 C CA . ASN A 1 72 ? -16.103 6.176 16.931 1.00 82.75 72 ASN A CA 1
ATOM 581 C C . ASN A 1 72 ? -15.122 5.066 16.529 1.00 82.75 72 ASN A C 1
ATOM 583 O O . ASN A 1 72 ? -14.417 5.214 15.530 1.00 82.75 72 ASN A O 1
ATOM 587 N N . LEU A 1 73 ? -15.060 3.959 17.274 1.00 82.75 73 LEU A N 1
ATOM 588 C CA . LEU A 1 73 ? -14.216 2.821 16.908 1.00 82.75 73 LEU A CA 1
ATOM 589 C C . LEU A 1 73 ? -14.685 2.165 15.614 1.00 82.75 73 LEU A C 1
ATOM 591 O O . LEU A 1 73 ? -13.862 1.931 14.730 1.00 82.75 73 LEU A O 1
ATOM 595 N N . GLU A 1 74 ? -15.983 1.915 15.470 1.00 87.19 74 GLU A N 1
ATOM 596 C CA . GLU A 1 74 ? -16.561 1.344 14.252 1.00 87.19 74 GLU A CA 1
ATOM 597 C C . GLU A 1 74 ? -16.257 2.215 13.029 1.00 87.19 74 GLU A C 1
ATOM 599 O O . GLU A 1 74 ? -15.806 1.710 11.998 1.00 87.19 74 GLU A O 1
ATOM 604 N N . TYR A 1 75 ? -16.397 3.536 13.162 1.00 86.31 75 TYR A N 1
ATOM 605 C CA . TYR A 1 75 ? -16.041 4.484 12.110 1.00 86.31 75 TYR A CA 1
ATOM 606 C C . TYR A 1 75 ? -14.549 4.439 11.742 1.00 86.31 75 TYR A C 1
ATOM 608 O O . TYR A 1 75 ? -14.192 4.526 10.561 1.00 86.31 75 TYR A O 1
ATOM 616 N N . LEU A 1 76 ? -13.655 4.310 12.728 1.00 85.62 76 LEU A N 1
ATOM 617 C CA . LEU A 1 76 ? -12.214 4.205 12.481 1.00 85.62 76 LEU A CA 1
ATOM 618 C C . LEU A 1 76 ? -11.868 2.896 11.776 1.00 85.62 76 LEU A C 1
ATOM 620 O O . LEU A 1 76 ? -11.187 2.932 10.753 1.00 85.62 76 LEU A O 1
ATOM 624 N N . PHE A 1 77 ? -12.386 1.769 12.268 1.00 86.81 77 PHE A N 1
ATOM 625 C CA . PHE A 1 77 ? -12.181 0.459 11.653 1.00 86.81 77 PHE A CA 1
ATOM 626 C C . PHE A 1 77 ? -12.697 0.422 10.217 1.00 86.81 77 PHE A C 1
ATOM 628 O O . PHE A 1 77 ? -11.968 -0.016 9.328 1.00 86.81 77 PHE A O 1
ATOM 635 N N . TYR A 1 78 ? -13.893 0.954 9.968 1.00 89.56 78 TYR A N 1
ATOM 636 C CA . TYR A 1 78 ? -14.448 1.056 8.621 1.00 89.56 78 TYR A CA 1
ATOM 637 C C . TYR A 1 78 ? -13.551 1.884 7.688 1.00 89.56 78 TYR A C 1
ATOM 639 O O . TYR A 1 78 ? -13.278 1.495 6.551 1.00 89.56 78 TYR A O 1
ATOM 647 N N . ASN A 1 79 ? -13.038 3.023 8.162 1.00 87.44 79 ASN A N 1
ATOM 648 C CA . ASN A 1 79 ? -12.119 3.832 7.363 1.00 87.44 79 ASN A CA 1
ATOM 649 C C . ASN A 1 79 ? -10.794 3.127 7.089 1.00 87.44 79 ASN A C 1
ATOM 651 O O . ASN A 1 79 ? -10.281 3.222 5.975 1.00 87.44 79 ASN A O 1
ATOM 655 N N . TRP A 1 80 ? -10.239 2.431 8.078 1.00 88.50 80 TRP A N 1
ATOM 656 C CA . TRP A 1 80 ? -9.010 1.666 7.903 1.00 88.50 80 TRP A CA 1
ATOM 657 C C . TRP A 1 80 ? -9.208 0.538 6.899 1.00 88.50 80 TRP A C 1
ATOM 659 O O . TRP A 1 80 ? -8.407 0.405 5.978 1.00 88.50 80 TRP A O 1
ATOM 669 N N . GLU A 1 81 ? -10.301 -0.215 7.014 1.00 89.31 81 GLU A N 1
ATOM 670 C CA . GLU A 1 81 ? -10.652 -1.270 6.066 1.00 89.31 81 GLU A CA 1
ATOM 671 C C . GLU A 1 81 ? -10.762 -0.726 4.638 1.00 89.31 81 GLU A C 1
ATOM 673 O O . GLU A 1 81 ? -10.190 -1.312 3.715 1.00 89.31 81 GLU A O 1
ATOM 678 N N . ARG A 1 82 ? -11.436 0.418 4.459 1.00 88.62 82 ARG A N 1
ATOM 679 C CA . ARG A 1 82 ? -11.579 1.081 3.158 1.00 88.62 82 ARG A CA 1
ATOM 680 C C . ARG A 1 82 ? -10.227 1.490 2.570 1.00 88.62 82 ARG A C 1
ATOM 682 O O . ARG A 1 82 ? -9.971 1.195 1.406 1.00 88.62 82 ARG A O 1
ATOM 689 N N . ILE A 1 83 ? -9.376 2.156 3.356 1.00 84.38 83 ILE A N 1
ATOM 690 C CA . ILE A 1 83 ? -8.046 2.615 2.915 1.00 84.38 83 ILE A CA 1
ATOM 691 C C . ILE A 1 83 ? -7.169 1.415 2.542 1.00 84.38 83 ILE A C 1
ATOM 693 O O . ILE A 1 83 ? -6.551 1.413 1.480 1.00 84.38 83 ILE A O 1
ATOM 697 N N . LEU A 1 84 ? -7.157 0.369 3.372 1.00 85.50 84 LEU A N 1
ATOM 698 C CA . LEU A 1 84 ? -6.389 -0.847 3.108 1.00 85.50 84 LEU A CA 1
ATOM 699 C C . LEU A 1 84 ? -6.872 -1.564 1.844 1.00 85.50 84 LEU A C 1
ATOM 701 O O . LEU A 1 84 ? -6.049 -1.989 1.038 1.00 85.50 84 LEU A O 1
ATOM 705 N N . HIS A 1 85 ? -8.186 -1.670 1.629 1.00 87.62 85 HIS A N 1
ATOM 706 C CA . HIS A 1 85 ? -8.732 -2.261 0.405 1.00 87.62 85 HIS A CA 1
ATOM 707 C C . HIS A 1 85 ? -8.371 -1.458 -0.844 1.00 87.62 85 HIS A C 1
ATOM 709 O O . HIS A 1 85 ? -8.032 -2.045 -1.871 1.00 87.62 85 HIS A O 1
ATOM 715 N N . GLU A 1 86 ? -8.460 -0.131 -0.780 1.00 85.69 86 GLU A N 1
ATOM 716 C CA . GLU A 1 86 ? -8.127 0.752 -1.897 1.00 85.69 86 GLU A CA 1
ATOM 717 C C . GLU A 1 86 ? -6.648 0.618 -2.281 1.00 85.69 86 GLU A C 1
ATOM 719 O O . GLU A 1 86 ? -6.334 0.350 -3.442 1.00 85.69 86 GLU A O 1
ATOM 724 N N . GLU A 1 87 ? -5.745 0.685 -1.304 1.00 82.50 87 GLU A N 1
ATOM 725 C CA . GLU A 1 87 ? -4.307 0.542 -1.542 1.00 82.50 87 GLU A CA 1
ATOM 726 C C . GLU A 1 87 ? -3.916 -0.869 -1.987 1.00 82.50 87 GLU A C 1
ATOM 728 O O . GLU A 1 87 ? -3.146 -1.033 -2.937 1.00 82.50 87 GLU A O 1
ATOM 733 N N . MET A 1 88 ? -4.502 -1.906 -1.384 1.00 84.88 88 MET A N 1
ATOM 734 C CA . MET A 1 88 ? -4.273 -3.282 -1.816 1.00 84.88 88 MET A CA 1
ATOM 735 C C . MET A 1 88 ? -4.731 -3.480 -3.263 1.00 84.88 88 MET A C 1
ATOM 737 O O . MET A 1 88 ? -4.001 -4.063 -4.059 1.00 84.88 88 MET A O 1
ATOM 741 N N . ASN A 1 89 ? -5.891 -2.946 -3.651 1.00 85.75 89 ASN A N 1
ATOM 742 C CA . ASN A 1 89 ? -6.348 -2.996 -5.038 1.00 85.75 89 ASN A CA 1
ATOM 743 C C . ASN A 1 89 ? -5.430 -2.210 -5.982 1.00 85.75 89 ASN A C 1
ATOM 745 O O . ASN A 1 89 ? -5.148 -2.680 -7.086 1.00 85.75 89 ASN A O 1
ATOM 749 N N . ASN A 1 90 ? -4.936 -1.043 -5.567 1.00 84.38 90 ASN A N 1
ATOM 750 C CA . ASN A 1 90 ? -4.000 -0.249 -6.358 1.00 84.38 90 ASN A CA 1
ATOM 751 C C . ASN A 1 90 ? -2.707 -1.021 -6.627 1.00 84.38 90 ASN A C 1
ATOM 753 O O . 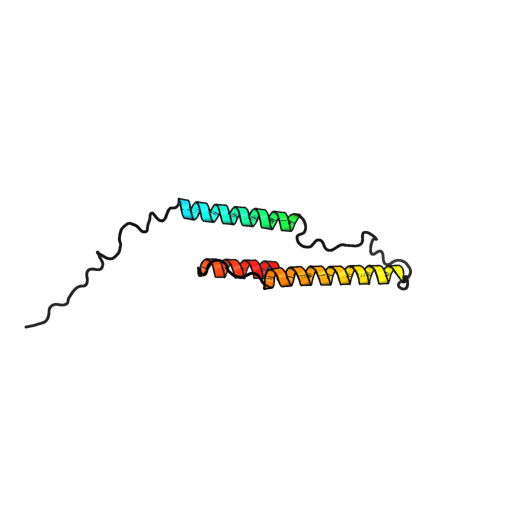ASN A 1 90 ? -2.295 -1.133 -7.783 1.00 84.38 90 ASN A O 1
ATOM 757 N N . GLU A 1 91 ? -2.097 -1.608 -5.596 1.00 82.94 91 GLU A N 1
ATOM 758 C CA . GLU A 1 91 ? -0.913 -2.454 -5.760 1.00 82.94 91 GLU A CA 1
ATOM 759 C C . GLU A 1 91 ? -1.223 -3.700 -6.584 1.00 82.94 91 GLU A C 1
ATOM 761 O O . GLU A 1 91 ? -0.442 -4.064 -7.469 1.00 82.94 91 GLU A O 1
ATOM 766 N N . LEU A 1 92 ? -2.380 -4.331 -6.355 1.00 84.88 92 LEU A N 1
ATOM 767 C CA . LEU A 1 92 ? -2.734 -5.560 -7.046 1.00 84.88 92 LEU A CA 1
ATOM 768 C C . LEU A 1 92 ? -2.914 -5.362 -8.557 1.00 84.88 92 LEU A C 1
ATOM 770 O O . LEU A 1 92 ? -2.509 -6.231 -9.337 1.00 84.88 92 LEU A O 1
ATOM 774 N N . ASN A 1 93 ? -3.450 -4.206 -8.954 1.00 86.81 93 ASN A N 1
ATOM 775 C CA . ASN A 1 93 ? -3.734 -3.841 -10.340 1.00 86.81 93 ASN A CA 1
ATOM 776 C C . ASN A 1 93 ? -2.517 -3.332 -11.126 1.00 86.81 93 ASN A C 1
ATOM 778 O O . ASN A 1 93 ? -2.589 -3.250 -12.358 1.00 86.81 93 ASN A O 1
ATOM 782 N N . LYS A 1 94 ? -1.395 -3.010 -10.467 1.00 84.31 94 LYS A N 1
ATOM 783 C CA . LYS A 1 94 ? -0.162 -2.643 -11.178 1.00 84.31 94 LYS A CA 1
ATOM 784 C C . LYS A 1 94 ? 0.333 -3.809 -12.030 1.00 84.31 94 LYS A C 1
ATOM 786 O O . LYS A 1 94 ? 0.293 -4.969 -11.614 1.00 84.31 94 LYS A O 1
ATOM 791 N N . ARG A 1 95 ? 0.837 -3.480 -13.220 1.00 81.56 95 ARG A N 1
ATOM 792 C CA . ARG A 1 95 ? 1.465 -4.417 -14.158 1.00 81.56 95 ARG A CA 1
ATOM 793 C C . ARG A 1 95 ? 2.897 -3.989 -14.431 1.00 81.56 95 ARG A C 1
ATOM 795 O O . ARG A 1 95 ? 3.201 -2.797 -14.390 1.00 81.56 95 ARG A O 1
ATOM 802 N N . VAL A 1 96 ? 3.745 -4.962 -14.739 1.00 78.56 96 VAL A N 1
ATOM 803 C CA . VAL A 1 96 ? 5.114 -4.698 -15.180 1.00 78.56 96 VAL A CA 1
ATOM 804 C C . VAL A 1 96 ? 5.055 -3.977 -16.528 1.00 78.56 96 VAL A C 1
ATOM 806 O O . VAL A 1 96 ? 4.365 -4.428 -17.441 1.00 78.56 96 VAL A O 1
ATOM 809 N N . ILE A 1 97 ? 5.714 -2.821 -16.624 1.00 75.69 97 ILE A N 1
ATOM 810 C CA . ILE A 1 97 ? 5.711 -1.973 -17.831 1.00 75.69 97 ILE A CA 1
ATOM 811 C C . ILE A 1 97 ? 6.746 -2.475 -18.851 1.00 75.69 97 ILE A C 1
ATOM 813 O O . ILE A 1 97 ? 6.538 -2.336 -20.053 1.00 75.69 97 ILE A O 1
ATOM 817 N N . ASP A 1 98 ? 7.831 -3.085 -18.371 1.00 76.88 98 ASP A N 1
ATOM 818 C CA . ASP A 1 98 ? 8.924 -3.639 -19.170 1.00 76.88 98 ASP A CA 1
ATOM 819 C C . ASP A 1 98 ? 9.042 -5.151 -18.921 1.00 76.88 98 ASP A C 1
ATOM 821 O O . ASP A 1 98 ? 9.110 -5.588 -17.777 1.00 76.88 98 ASP A O 1
ATOM 825 N N . SER A 1 99 ? 9.067 -5.952 -19.987 1.00 75.25 99 SER A N 1
ATOM 826 C CA . SER A 1 99 ? 9.173 -7.418 -19.926 1.00 75.25 99 SER A CA 1
ATOM 827 C C . SER A 1 99 ? 10.614 -7.922 -19.768 1.00 75.25 99 SER A C 1
ATOM 829 O O . SER A 1 99 ? 10.897 -9.096 -20.008 1.00 75.25 99 SER A O 1
ATOM 831 N N . SER A 1 100 ? 11.564 -7.042 -19.446 1.00 84.50 100 SER A N 1
ATOM 832 C CA . SER A 1 100 ? 12.918 -7.452 -19.081 1.00 84.50 100 SER A CA 1
ATOM 833 C C . SER A 1 100 ? 12.892 -8.310 -17.803 1.00 84.50 100 SER A C 1
ATOM 835 O O . SER A 1 100 ? 12.286 -7.894 -16.813 1.00 84.50 100 SER A O 1
ATOM 837 N N . PRO A 1 101 ? 13.599 -9.458 -17.751 1.00 83.50 101 PRO A N 1
ATOM 838 C CA . PRO A 1 101 ? 13.632 -10.314 -16.560 1.00 83.50 101 PRO A CA 1
ATOM 839 C C . PRO A 1 101 ? 14.045 -9.582 -15.276 1.00 83.50 101 PRO A C 1
ATOM 841 O O . PRO A 1 101 ? 13.561 -9.896 -14.190 1.00 83.50 101 PRO A O 1
ATOM 844 N N . LEU A 1 102 ? 14.932 -8.587 -15.391 1.00 81.62 102 LEU A N 1
ATOM 845 C CA . LEU A 1 102 ? 15.358 -7.775 -14.252 1.00 81.62 102 LEU A CA 1
ATOM 846 C C . LEU A 1 102 ? 14.254 -6.813 -13.791 1.00 81.62 102 LEU A C 1
ATOM 848 O O . LEU A 1 102 ? 14.066 -6.640 -12.590 1.00 81.62 102 LEU A O 1
ATOM 852 N N . ALA A 1 103 ? 13.507 -6.231 -14.734 1.00 79.38 103 ALA A N 1
ATOM 853 C CA . ALA A 1 103 ? 12.392 -5.337 -14.435 1.00 79.38 103 ALA A CA 1
ATOM 854 C C . ALA A 1 103 ? 11.237 -6.087 -13.753 1.00 79.38 103 ALA A C 1
ATOM 856 O O . ALA A 1 103 ? 10.629 -5.569 -12.818 1.00 79.38 103 ALA A O 1
ATOM 857 N N . GLU A 1 104 ? 10.973 -7.332 -14.161 1.00 85.25 104 GLU A N 1
ATOM 858 C CA . GLU A 1 104 ? 10.012 -8.200 -13.477 1.00 85.25 104 GLU A CA 1
ATOM 859 C C . GLU A 1 104 ? 10.458 -8.527 -12.048 1.00 85.25 104 GLU A C 1
ATOM 861 O O . GLU A 1 104 ? 9.664 -8.407 -11.115 1.00 85.25 104 GLU A O 1
ATOM 866 N N . LEU A 1 105 ? 11.725 -8.908 -11.855 1.00 83.62 105 LEU A N 1
ATOM 867 C CA . LEU A 1 105 ? 12.261 -9.220 -10.529 1.00 83.62 105 LEU A CA 1
ATOM 868 C C . LEU A 1 105 ? 12.149 -8.021 -9.578 1.00 83.62 105 LEU A C 1
ATOM 870 O O . LEU A 1 105 ? 11.691 -8.176 -8.446 1.00 83.62 105 LEU A O 1
ATOM 874 N N . GLU A 1 106 ? 12.545 -6.834 -10.040 1.00 81.88 106 GLU A N 1
ATOM 875 C CA . GLU A 1 106 ? 12.475 -5.592 -9.266 1.00 81.88 106 GLU A CA 1
ATOM 876 C C . GLU A 1 106 ? 11.020 -5.238 -8.922 1.00 81.88 106 GLU A C 1
ATOM 878 O O . GLU A 1 106 ? 10.710 -4.974 -7.760 1.00 81.88 106 GLU A O 1
ATOM 883 N N . PHE A 1 107 ? 10.101 -5.358 -9.886 1.00 85.75 107 PHE A N 1
ATOM 884 C CA . PHE A 1 107 ? 8.669 -5.153 -9.665 1.00 85.75 107 PHE A CA 1
ATOM 885 C C . PHE A 1 107 ? 8.094 -6.080 -8.585 1.00 85.75 107 PHE A C 1
ATOM 887 O O . PHE A 1 107 ? 7.397 -5.622 -7.674 1.00 85.75 107 PHE A O 1
ATOM 894 N N . TRP A 1 108 ? 8.371 -7.384 -8.667 1.00 85.94 108 TRP A N 1
ATOM 895 C CA . TRP A 1 108 ? 7.846 -8.351 -7.701 1.00 85.94 108 TRP A CA 1
ATOM 896 C C . TRP A 1 108 ? 8.464 -8.170 -6.314 1.00 85.94 108 TRP A C 1
ATOM 898 O O . TRP A 1 108 ? 7.756 -8.292 -5.313 1.00 85.94 108 TRP A O 1
ATOM 908 N N . HIS A 1 109 ? 9.750 -7.825 -6.247 1.00 83.19 109 HIS A N 1
ATOM 909 C CA . HIS A 1 109 ? 10.427 -7.504 -4.995 1.00 83.19 109 HIS A CA 1
ATOM 910 C C . HIS A 1 109 ? 9.816 -6.268 -4.318 1.00 83.19 109 HIS A C 1
ATOM 912 O O . HIS A 1 109 ? 9.453 -6.327 -3.143 1.00 83.19 109 HIS A O 1
ATOM 918 N N . GLU A 1 110 ? 9.619 -5.171 -5.056 1.00 80.94 110 GLU A N 1
ATOM 919 C CA . GLU A 1 110 ? 8.975 -3.969 -4.517 1.00 80.94 110 GLU A CA 1
ATOM 920 C C . GLU A 1 110 ? 7.548 -4.236 -4.030 1.00 80.94 110 GLU A C 1
ATOM 922 O O . GLU A 1 110 ? 7.153 -3.772 -2.960 1.00 80.94 110 GLU A O 1
ATOM 927 N N . ARG A 1 111 ? 6.766 -4.998 -4.801 1.00 83.69 111 ARG A N 1
ATOM 928 C CA . ARG A 1 111 ? 5.397 -5.366 -4.427 1.00 83.69 111 ARG A CA 1
ATOM 929 C C . ARG A 1 111 ? 5.364 -6.214 -3.158 1.00 83.69 111 ARG A C 1
ATOM 931 O O . ARG A 1 111 ? 4.496 -6.000 -2.319 1.00 83.69 111 ARG A O 1
ATOM 938 N N . SER A 1 112 ? 6.315 -7.135 -2.993 1.00 83.12 112 SER A N 1
ATOM 939 C CA . SER A 1 112 ? 6.441 -7.932 -1.769 1.00 83.12 112 SER A CA 1
ATOM 940 C C . SER A 1 112 ? 6.684 -7.049 -0.549 1.00 83.12 112 SER A C 1
ATOM 942 O O . SER A 1 112 ? 6.044 -7.272 0.471 1.00 83.12 112 SER A O 1
ATOM 944 N N . ILE A 1 113 ? 7.555 -6.042 -0.658 1.00 81.00 113 ILE A N 1
ATOM 945 C CA . ILE A 1 113 ? 7.855 -5.109 0.441 1.00 81.00 113 ILE A CA 1
ATOM 946 C C . ILE A 1 113 ? 6.643 -4.239 0.798 1.00 81.00 113 ILE A C 1
ATOM 948 O O . ILE A 1 113 ? 6.476 -3.881 1.955 1.00 81.00 113 ILE A O 1
ATOM 952 N N . ARG A 1 114 ? 5.802 -3.869 -0.177 1.00 75.69 114 ARG A N 1
ATOM 953 C CA . ARG A 1 114 ? 4.607 -3.048 0.090 1.00 75.69 114 ARG A CA 1
ATOM 954 C C . ARG A 1 114 ? 3.445 -3.833 0.703 1.00 75.69 114 ARG A C 1
ATOM 956 O O . ARG A 1 114 ? 2.616 -3.228 1.370 1.00 75.69 114 ARG A O 1
ATOM 963 N N . ILE A 1 115 ? 3.347 -5.135 0.425 1.00 74.81 115 ILE A N 1
ATOM 964 C CA . ILE A 1 115 ? 2.221 -5.983 0.858 1.00 74.81 115 ILE A CA 1
ATOM 965 C C . ILE A 1 115 ? 2.532 -6.762 2.148 1.00 74.81 115 ILE A C 1
ATOM 967 O O . ILE A 1 115 ? 1.601 -7.086 2.883 1.00 74.81 115 ILE A O 1
ATOM 971 N N . THR A 1 116 ? 3.803 -7.090 2.402 1.00 64.75 116 THR A N 1
ATOM 972 C CA . THR A 1 116 ? 4.245 -7.880 3.571 1.00 64.75 116 THR A CA 1
ATOM 973 C C . THR A 1 116 ? 4.664 -6.971 4.713 1.00 64.75 116 THR A C 1
ATOM 975 O O . THR A 1 116 ? 4.278 -7.272 5.863 1.00 64.75 116 THR A O 1
#

Secondary structure (DSSP, 8-state):
-PPPP-----TTS--TTSTTS-HHHHHHHHHHHHHHHHHHHHHHHT-SS-PPPPSS-----S-TT-HHHHHHHHHHHHHHHHHHHHHHHHHHH---S---HHHHHHHHHHHHHHH-